Protein AF-A0A7W0LVV9-F1 (afdb_monomer)

Solvent-accessible surface area (backbone atoms only — not comparable to full-atom values): 4401 Å² total; per-residue (Å²): 119,68,66,45,68,72,67,35,91,78,34,48,74,78,42,79,42,79,35,63,68,48,82,81,45,49,85,77,67,71,67,55,96,81,70,77,48,74,79,49,44,74,59,49,63,39,36,38,30,42,37,31,24,38,29,77,59,92,94,42,83,46,77,47,79,48,74,39,65,57,134

Radius of gyration: 14.89 Å; Cα contacts (8 Å, |Δi|>4): 98; chains: 1; bounding box: 32×22×41 Å

Foldseek 3Di:
DVLDVQQDPQWDWPDKDQQDLCVVVVVVPCPDDPPPCVVVSVVSRQWGIWIKTWHDDPPDIDIDIDTDTDD

Sequence (71 aa):
MKARAQLGEGFEPTVYVSVPPLLGFLPGLGVGEGLDVSGAAAYLVQLDSVIQGERVEGDRLVTRTVVGLRP

Nearest PDB structures (foldseek):
  3cff-assembly1_A  TM=6.013E-01  e=6.188E+00  Anemonia sulcata
  3cfa-assembly1_H  TM=5.923E-01  e=7.519E+00  Anemonia sulcata
  5exc-assembly2_bb-2  TM=5.180E-01  e=7.046E+00  Dendronephthya sp. SSAL-2002
  2a56-assembly1_D-2  TM=6.024E-01  e=9.136E+00  Anemonia sulcata

Secondary structure (DSSP, 8-state):
-HHHHHH-TTPEEEEEEE-S-GGGTGGGTT--TT---HHHHHHHTTEEEEEEEEEEETTEEEEEEEEEEP-

pLDDT: mean 72.14, std 15.18, range [46.84, 95.44]

Mean predicted aligned error: 9.97 Å

Structure (mmCIF, N/CA/C/O backbone):
data_AF-A0A7W0LVV9-F1
#
_entry.id   AF-A0A7W0LVV9-F1
#
loop_
_atom_site.group_PDB
_atom_site.id
_atom_site.type_symbol
_atom_site.label_atom_id
_atom_site.label_alt_id
_atom_site.label_comp_id
_atom_site.label_asym_id
_atom_site.label_entity_id
_atom_site.label_seq_id
_atom_site.pdbx_PDB_ins_code
_atom_site.Cartn_x
_atom_site.Cartn_y
_atom_site.Cartn_z
_atom_site.occupancy
_atom_site.B_iso_or_equiv
_atom_site.auth_seq_id
_atom_site.auth_comp_id
_atom_site.auth_asym_id
_atom_site.auth_atom_id
_atom_site.pdbx_PDB_model_num
ATOM 1 N N . MET A 1 1 ? 7.839 -5.174 9.191 1.00 55.06 1 MET A N 1
ATOM 2 C CA . MET A 1 1 ? 8.070 -4.004 10.076 1.00 55.06 1 MET A CA 1
ATOM 3 C C . MET A 1 1 ? 7.941 -2.648 9.370 1.00 55.06 1 MET A C 1
ATOM 5 O O . MET A 1 1 ? 7.348 -1.768 9.972 1.00 55.06 1 MET A O 1
ATOM 9 N N . LYS A 1 2 ? 8.407 -2.450 8.121 1.00 64.62 2 LYS A N 1
ATOM 10 C CA . LYS A 1 2 ? 8.344 -1.131 7.438 1.00 64.62 2 LYS A CA 1
ATOM 11 C C . LYS A 1 2 ? 6.922 -0.624 7.111 1.00 64.62 2 LYS A C 1
ATOM 13 O O . LYS A 1 2 ? 6.650 0.553 7.302 1.00 64.62 2 LYS A O 1
ATOM 18 N N . ALA A 1 3 ? 6.001 -1.514 6.723 1.00 64.62 3 ALA A N 1
ATOM 19 C CA . ALA A 1 3 ? 4.641 -1.138 6.316 1.00 64.62 3 ALA A CA 1
ATOM 20 C C . ALA A 1 3 ? 3.814 -0.440 7.413 1.00 64.62 3 ALA A C 1
ATOM 22 O O . ALA A 1 3 ? 3.178 0.574 7.148 1.00 64.62 3 ALA A O 1
ATOM 23 N N . ARG A 1 4 ? 3.875 -0.928 8.663 1.00 66.12 4 ARG A N 1
ATOM 24 C CA . ARG A 1 4 ? 3.203 -0.278 9.807 1.00 66.12 4 ARG A CA 1
ATOM 25 C C . ARG A 1 4 ? 3.762 1.118 10.086 1.00 66.12 4 ARG A C 1
ATOM 27 O O . ARG A 1 4 ? 2.997 2.040 10.331 1.00 66.12 4 ARG A O 1
ATOM 34 N N . ALA A 1 5 ? 5.083 1.288 10.000 1.00 77.88 5 ALA A N 1
ATOM 35 C CA . ALA A 1 5 ? 5.715 2.594 10.197 1.00 77.88 5 ALA A CA 1
ATOM 36 C C . ALA A 1 5 ? 5.275 3.617 9.133 1.00 77.88 5 ALA A C 1
ATOM 38 O O . ALA A 1 5 ? 5.107 4.789 9.447 1.00 77.88 5 ALA A O 1
ATOM 39 N N . GLN A 1 6 ? 5.045 3.171 7.894 1.00 81.81 6 GLN A N 1
ATOM 40 C CA . GLN A 1 6 ? 4.591 4.027 6.792 1.00 81.81 6 GLN A CA 1
ATOM 41 C C . GLN A 1 6 ? 3.087 4.328 6.843 1.00 81.81 6 GLN A C 1
ATOM 43 O O . GLN A 1 6 ? 2.673 5.428 6.488 1.00 81.81 6 GLN A O 1
ATOM 48 N N . LEU A 1 7 ? 2.266 3.381 7.307 1.00 85.94 7 LEU A N 1
ATOM 49 C CA . LEU A 1 7 ? 0.830 3.595 7.501 1.00 85.94 7 LEU A CA 1
ATOM 50 C C . LEU A 1 7 ? 0.523 4.501 8.695 1.00 85.94 7 LEU A C 1
ATOM 52 O O . LEU A 1 7 ? -0.532 5.124 8.711 1.00 85.94 7 LEU A O 1
ATOM 56 N N . GLY A 1 8 ? 1.429 4.619 9.663 1.00 84.25 8 GLY A N 1
ATOM 57 C CA . GLY A 1 8 ? 1.211 5.377 10.891 1.00 84.25 8 GLY A CA 1
ATOM 58 C C . GLY A 1 8 ? 0.502 4.567 11.980 1.00 84.25 8 GLY A C 1
ATOM 59 O O . GLY A 1 8 ? 0.044 3.444 11.772 1.00 84.25 8 GLY A O 1
ATOM 60 N N . GLU A 1 9 ? 0.448 5.140 13.181 1.00 86.56 9 GLU A N 1
ATOM 61 C CA . GLU A 1 9 ? 0.001 4.431 14.380 1.00 86.56 9 GLU A CA 1
ATOM 62 C C . GLU A 1 9 ? -1.483 4.025 14.326 1.00 86.56 9 GLU A C 1
ATOM 64 O O . GLU A 1 9 ? -2.359 4.793 13.918 1.00 86.56 9 GLU A O 1
ATOM 69 N N . GLY A 1 10 ? -1.763 2.795 14.763 1.00 84.69 10 GLY A N 1
ATOM 70 C CA . GLY A 1 10 ? -3.111 2.235 14.855 1.00 84.69 10 GLY A CA 1
ATOM 71 C C . GLY A 1 10 ? -3.702 1.725 13.537 1.00 84.69 10 GLY A C 1
ATOM 72 O O . GLY A 1 10 ? -4.832 1.250 13.554 1.00 84.69 10 GLY A O 1
ATOM 73 N N . PHE A 1 11 ? -2.975 1.810 12.419 1.00 87.44 11 PHE A N 1
ATOM 74 C CA . PHE A 1 11 ? -3.371 1.172 11.163 1.00 87.44 11 PHE A CA 1
ATOM 75 C C . PHE A 1 11 ? -2.785 -0.233 11.066 1.00 87.44 11 PHE A C 1
ATOM 77 O O . PHE A 1 11 ? -1.568 -0.428 11.148 1.00 87.44 11 PHE A O 1
ATOM 84 N N . GLU A 1 12 ? -3.655 -1.209 10.837 1.00 87.50 12 GLU A N 1
ATOM 85 C CA . GLU A 1 12 ? -3.258 -2.581 10.560 1.00 87.50 12 GLU A CA 1
ATOM 86 C C . GLU A 1 12 ? -3.127 -2.781 9.042 1.00 87.50 12 GLU A C 1
ATOM 88 O O . GLU A 1 12 ? -4.076 -2.496 8.311 1.00 87.50 12 GLU A O 1
ATOM 93 N N . PRO A 1 13 ? -1.957 -3.211 8.525 1.00 81.62 13 PRO A N 1
ATOM 94 C CA . PRO A 1 13 ? -1.759 -3.408 7.094 1.00 81.62 13 PRO A CA 1
ATOM 95 C C . PRO A 1 13 ? -2.611 -4.578 6.600 1.00 81.62 13 PRO A C 1
ATOM 97 O O . PRO A 1 13 ? -2.441 -5.708 7.054 1.00 81.62 13 PRO A O 1
ATOM 100 N N . THR A 1 14 ? -3.486 -4.304 5.640 1.00 80.38 14 THR A N 1
ATOM 101 C CA . THR A 1 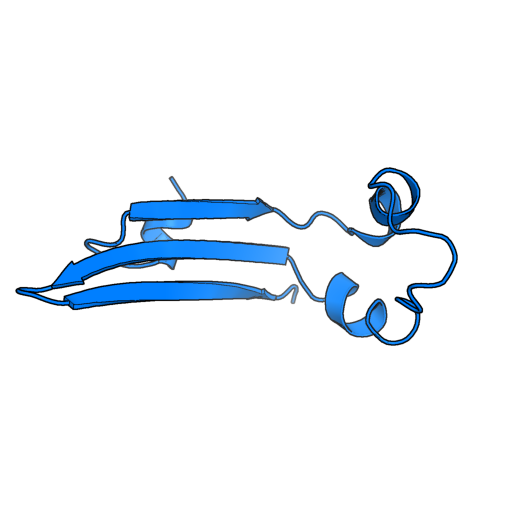14 ? -4.359 -5.298 5.005 1.00 80.38 14 THR A CA 1
ATOM 102 C C . THR A 1 14 ? -3.816 -5.738 3.651 1.00 80.38 14 THR A C 1
ATOM 104 O O . THR A 1 14 ? -3.950 -6.902 3.281 1.00 80.38 14 THR A O 1
ATOM 107 N N . VAL A 1 15 ? -3.128 -4.842 2.937 1.00 74.94 15 VAL A N 1
ATOM 108 C CA . VAL A 1 15 ? -2.455 -5.143 1.669 1.00 74.94 15 VAL A CA 1
ATOM 109 C C . VAL A 1 15 ? -1.058 -4.538 1.689 1.00 74.94 15 VAL A C 1
ATOM 111 O O . VAL A 1 15 ? -0.877 -3.356 1.971 1.00 74.94 15 VAL A O 1
ATOM 114 N N . TYR A 1 16 ? -0.053 -5.344 1.361 1.00 71.00 16 TYR A N 1
ATOM 115 C CA . TYR A 1 16 ? 1.303 -4.865 1.127 1.00 71.00 16 TYR A CA 1
ATOM 116 C C . TYR A 1 16 ? 1.818 -5.442 -0.183 1.00 71.00 16 TYR A C 1
ATOM 118 O O . TYR A 1 16 ? 2.022 -6.650 -0.298 1.00 71.00 16 TYR A O 1
ATOM 126 N N . VAL A 1 17 ? 2.053 -4.563 -1.151 1.00 69.44 17 VAL A N 1
ATOM 127 C CA . VAL A 1 17 ? 2.692 -4.906 -2.417 1.00 69.44 17 VAL A CA 1
ATOM 128 C C . VAL A 1 17 ? 3.999 -4.136 -2.487 1.00 69.44 17 VAL A C 1
ATOM 130 O O . VAL A 1 17 ? 4.016 -2.916 -2.652 1.00 69.44 17 VAL A O 1
ATOM 133 N N . SER A 1 18 ? 5.110 -4.856 -2.348 1.00 65.81 18 SER A N 1
ATOM 134 C CA . SER A 1 18 ? 6.391 -4.358 -2.841 1.00 65.81 18 SER A CA 1
ATOM 135 C C . SER A 1 18 ? 6.342 -4.447 -4.359 1.00 65.81 18 SER A C 1
ATOM 137 O O . SER A 1 18 ? 5.992 -5.500 -4.893 1.00 65.81 18 SER A O 1
ATOM 139 N N . VAL A 1 19 ? 6.636 -3.341 -5.036 1.00 64.56 19 VAL A N 1
ATOM 140 C CA . VAL A 1 19 ? 6.617 -3.204 -6.491 1.00 64.56 19 VAL A CA 1
ATOM 141 C C . VAL A 1 19 ? 8.084 -3.189 -6.959 1.00 64.56 19 VAL A C 1
ATOM 143 O O . VAL A 1 19 ? 8.609 -2.134 -7.327 1.00 64.56 19 VAL A O 1
ATOM 146 N N . PRO A 1 20 ? 8.802 -4.340 -6.995 1.00 57.41 20 PRO A N 1
ATOM 147 C CA . PRO A 1 20 ? 9.956 -4.456 -7.892 1.00 57.41 20 PRO A CA 1
ATOM 148 C C . PRO A 1 20 ? 9.458 -4.156 -9.316 1.00 57.41 20 PRO A C 1
ATOM 150 O O . PRO A 1 20 ? 8.248 -4.214 -9.520 1.00 57.41 20 PRO A O 1
ATOM 153 N N . PRO A 1 21 ? 10.305 -3.782 -10.300 1.00 55.47 21 PRO A N 1
ATOM 154 C CA . PRO A 1 21 ? 9.809 -3.258 -11.579 1.00 55.47 21 PRO A CA 1
ATOM 155 C C . PRO A 1 21 ? 8.750 -4.197 -12.186 1.00 55.47 21 PRO A C 1
ATOM 157 O O . PRO A 1 21 ? 9.083 -5.243 -12.741 1.00 55.47 21 PRO A O 1
ATOM 160 N N . LEU A 1 22 ? 7.466 -3.829 -12.031 1.00 54.91 22 LEU A N 1
ATOM 161 C CA . LEU A 1 22 ? 6.324 -4.711 -12.309 1.00 54.91 22 LEU A CA 1
ATOM 162 C C . LEU A 1 22 ? 6.243 -5.041 -13.794 1.00 54.91 22 LEU A C 1
ATOM 164 O O . LEU A 1 22 ? 5.666 -6.057 -14.159 1.00 54.91 22 LEU A O 1
ATOM 168 N N . LEU A 1 23 ? 6.891 -4.234 -14.637 1.00 54.44 23 LEU A N 1
ATOM 169 C CA . LEU A 1 23 ? 7.049 -4.498 -16.0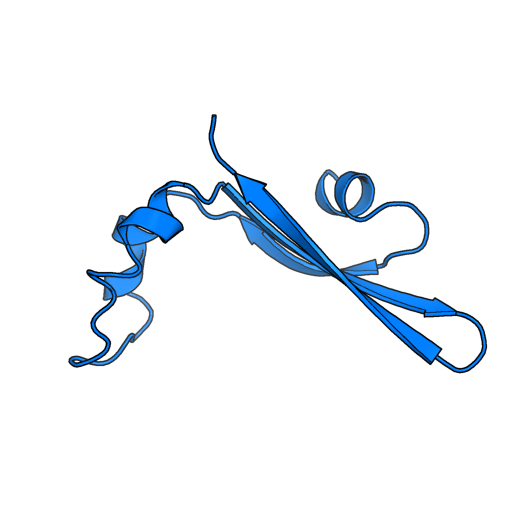61 1.00 54.44 23 LEU A CA 1
ATOM 170 C C . LEU A 1 23 ? 7.578 -5.908 -16.353 1.00 54.44 23 LEU A C 1
ATOM 172 O O . LEU A 1 23 ? 7.149 -6.513 -17.327 1.00 54.44 23 LEU A O 1
ATOM 176 N N . GLY A 1 24 ? 8.450 -6.458 -15.500 1.00 53.12 24 GLY A N 1
ATOM 177 C CA . GLY A 1 24 ? 8.951 -7.826 -15.666 1.00 53.12 24 GLY A CA 1
ATOM 178 C C . GLY A 1 24 ? 7.943 -8.927 -15.304 1.00 53.12 24 GLY A C 1
ATOM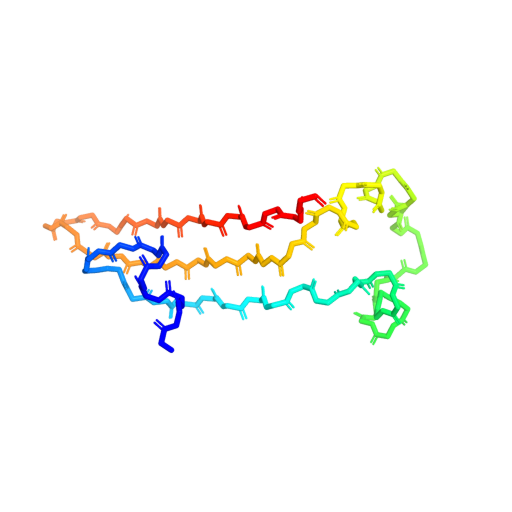 179 O O . GLY A 1 24 ? 8.126 -10.066 -15.718 1.00 53.12 24 GLY A O 1
ATOM 180 N N . PHE A 1 25 ? 6.886 -8.607 -14.548 1.00 51.91 25 PHE A N 1
ATOM 181 C CA . PHE A 1 25 ? 5.918 -9.563 -13.987 1.00 51.91 25 PHE A CA 1
ATOM 182 C C . PHE A 1 25 ? 4.512 -9.467 -14.596 1.00 51.91 25 PHE A C 1
ATOM 184 O O . PHE A 1 25 ? 3.744 -10.421 -14.481 1.00 51.91 25 PHE A O 1
ATOM 191 N N . LEU A 1 26 ? 4.166 -8.362 -15.266 1.00 52.81 26 LEU A N 1
ATOM 192 C CA . LEU A 1 26 ? 2.862 -8.173 -15.921 1.00 52.81 26 LEU A CA 1
ATOM 193 C C . LEU A 1 26 ? 2.485 -9.293 -16.916 1.00 52.81 26 LEU A C 1
ATOM 195 O O . LEU A 1 26 ? 1.324 -9.704 -16.889 1.00 52.81 26 LEU A O 1
ATOM 199 N N . PRO A 1 27 ? 3.415 -9.871 -17.708 1.00 51.50 27 PRO A N 1
ATOM 200 C CA . PRO A 1 27 ? 3.089 -11.009 -18.571 1.00 51.50 27 PRO A CA 1
ATOM 201 C C . PRO A 1 27 ? 2.673 -12.274 -17.797 1.00 51.50 27 PRO A C 1
ATOM 203 O O . PRO A 1 27 ? 1.972 -13.122 -18.337 1.00 51.50 27 PRO A O 1
ATOM 206 N N . GLY A 1 28 ? 3.096 -12.417 -16.535 1.00 50.28 28 GLY A N 1
ATOM 207 C CA . GLY A 1 28 ? 2.853 -13.604 -15.706 1.00 50.28 28 GLY A CA 1
ATOM 208 C C . GLY A 1 28 ? 1.591 -13.549 -14.839 1.00 50.28 28 GLY A C 1
ATOM 209 O O . GLY A 1 28 ? 1.239 -14.553 -14.227 1.00 50.28 28 GLY A O 1
ATOM 210 N N . LEU A 1 29 ? 0.903 -12.404 -14.772 1.00 52.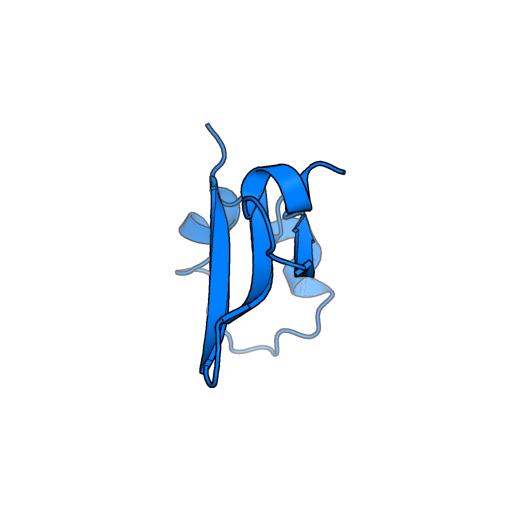09 29 LEU A N 1
ATOM 211 C CA . LEU A 1 29 ? -0.266 -12.193 -13.902 1.00 52.09 29 LEU A CA 1
ATOM 212 C C . LEU A 1 29 ? -1.616 -12.381 -14.612 1.00 52.09 29 LEU A C 1
ATOM 214 O O . LEU A 1 29 ? -2.654 -12.039 -14.052 1.00 52.09 29 LEU A O 1
ATOM 218 N N . GLY A 1 30 ? -1.623 -12.915 -15.839 1.00 48.09 30 GLY A N 1
ATOM 219 C CA . GLY A 1 30 ? -2.864 -13.127 -16.590 1.00 48.09 30 GLY A CA 1
ATOM 220 C C . GLY A 1 30 ? -3.593 -11.823 -16.927 1.00 48.09 30 GLY A C 1
ATOM 221 O O . GLY A 1 30 ? -4.811 -11.830 -17.097 1.00 48.09 30 GLY A O 1
ATOM 222 N N . VAL A 1 31 ? -2.859 -10.704 -17.008 1.00 51.81 31 VAL A N 1
ATOM 223 C CA . VAL A 1 31 ? -3.369 -9.446 -17.563 1.00 51.81 31 VAL A CA 1
ATOM 224 C C . VAL A 1 31 ? -3.716 -9.741 -19.019 1.0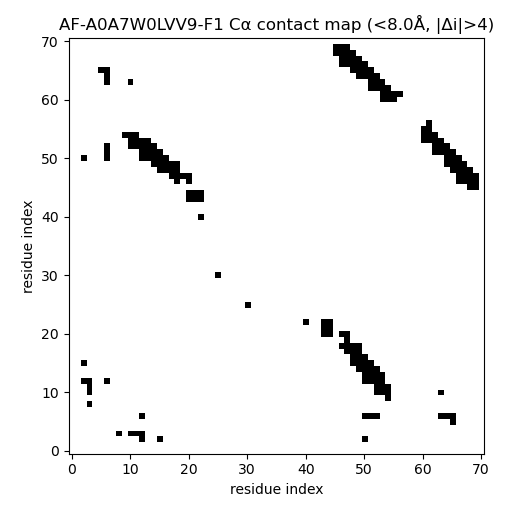0 51.81 31 VAL A C 1
ATOM 226 O O . VAL A 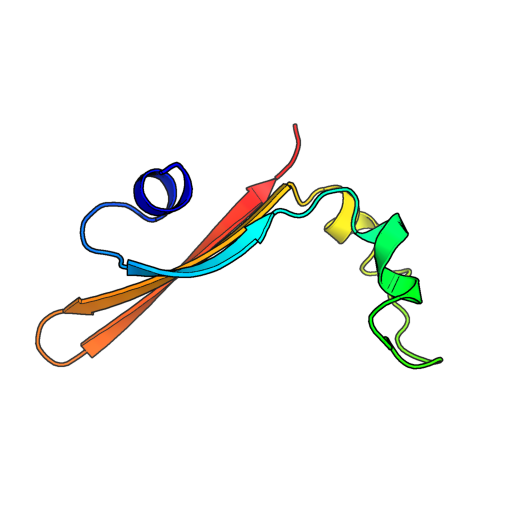1 31 ? -2.823 -9.899 -19.847 1.00 51.81 31 VAL A O 1
ATOM 229 N N . GLY A 1 32 ? -5.006 -9.951 -19.284 1.00 48.56 32 GLY A N 1
ATOM 230 C CA . GLY A 1 32 ? -5.495 -10.448 -20.565 1.00 48.56 32 GLY A CA 1
ATOM 231 C C . GLY A 1 32 ? -4.997 -9.607 -21.738 1.00 48.56 32 GLY A C 1
ATOM 232 O O . GLY A 1 32 ? -4.837 -8.389 -21.618 1.00 48.56 32 GLY A O 1
ATOM 233 N N . GLU A 1 33 ? -4.765 -10.270 -22.871 1.00 46.84 33 GLU A N 1
ATOM 234 C CA . GLU A 1 33 ? -4.481 -9.625 -24.152 1.00 46.84 33 GLU A CA 1
ATOM 235 C C . GLU A 1 33 ? -5.562 -8.562 -24.420 1.00 46.84 33 GLU A C 1
ATOM 237 O O . GLU A 1 33 ? -6.714 -8.888 -24.693 1.00 46.84 33 GLU A O 1
ATOM 242 N N . GLY A 1 34 ? -5.221 -7.281 -24.250 1.00 52.34 34 GLY A N 1
ATOM 243 C CA . GLY A 1 34 ? -6.159 -6.167 -24.433 1.00 52.34 34 GLY A CA 1
ATOM 244 C C . GLY A 1 34 ? -6.143 -5.099 -23.341 1.00 52.34 34 GLY A C 1
ATOM 245 O O . GLY A 1 34 ? -6.679 -4.015 -23.566 1.00 52.34 34 GLY A O 1
ATOM 246 N N . LEU A 1 35 ? -5.509 -5.341 -22.189 1.00 48.53 35 LEU A N 1
ATOM 247 C CA . LEU A 1 35 ? -5.256 -4.263 -21.232 1.00 48.53 35 LEU A CA 1
ATOM 248 C C . LEU A 1 35 ? -4.030 -3.471 -21.702 1.00 48.53 35 LEU A C 1
ATOM 250 O O . LEU A 1 35 ? -2.891 -3.903 -21.519 1.00 48.53 35 LEU A O 1
ATOM 254 N N . ASP A 1 36 ? -4.272 -2.326 -22.344 1.00 59.22 36 ASP A N 1
ATOM 255 C CA . ASP A 1 36 ? -3.224 -1.387 -22.747 1.00 59.22 36 ASP A CA 1
ATOM 256 C C . ASP A 1 36 ? -2.592 -0.747 -21.505 1.00 59.22 36 ASP A C 1
ATOM 258 O O . ASP A 1 36 ? -2.930 0.348 -21.056 1.00 59.22 36 ASP A O 1
ATOM 262 N N . VAL A 1 37 ? -1.656 -1.483 -20.916 1.00 55.22 37 VAL A N 1
ATOM 263 C CA . VAL A 1 37 ? -0.824 -1.005 -19.820 1.00 55.22 37 VAL A CA 1
ATOM 264 C C . VAL A 1 37 ? 0.335 -0.153 -20.328 1.00 55.22 37 VAL A C 1
ATOM 266 O O . VAL A 1 37 ? 1.078 0.349 -19.498 1.00 55.22 37 VAL A O 1
ATOM 269 N N . SER A 1 38 ? 0.497 0.074 -21.640 1.00 58.16 38 SER A N 1
ATOM 270 C CA . SER A 1 38 ? 1.576 0.914 -22.193 1.00 58.16 38 SER A CA 1
ATOM 271 C C . SER A 1 38 ? 1.490 2.340 -21.653 1.00 58.16 38 SER A C 1
ATOM 273 O O . SER A 1 38 ? 2.504 2.930 -21.283 1.00 58.16 38 SER A O 1
ATOM 275 N N . GLY A 1 39 ? 0.267 2.871 -21.538 1.00 59.41 39 GLY A N 1
ATOM 276 C CA . GLY A 1 39 ? 0.016 4.184 -20.941 1.00 59.41 39 GLY A CA 1
ATOM 277 C C . GLY A 1 39 ? 0.247 4.213 -19.427 1.00 59.41 39 GLY A C 1
ATOM 278 O O . GLY A 1 39 ? 0.728 5.209 -18.894 1.00 59.41 39 GLY A O 1
ATOM 279 N N . ALA A 1 40 ? -0.038 3.109 -18.729 1.00 58.84 40 ALA A N 1
ATOM 280 C CA . ALA A 1 40 ? 0.149 2.991 -17.282 1.00 58.84 40 ALA A CA 1
ATOM 281 C C . ALA A 1 40 ? 1.592 2.620 -16.886 1.00 58.84 40 ALA A C 1
ATOM 283 O O . ALA A 1 40 ? 2.028 2.918 -15.776 1.00 58.84 40 ALA A O 1
ATOM 284 N N . ALA A 1 41 ? 2.352 2.001 -17.791 1.00 60.81 41 ALA A N 1
ATOM 285 C CA . ALA A 1 41 ? 3.692 1.466 -17.574 1.00 60.81 41 ALA A CA 1
ATOM 286 C C . ALA A 1 41 ? 4.664 2.548 -17.102 1.00 60.81 41 ALA A C 1
ATOM 288 O O . ALA A 1 41 ? 5.416 2.320 -16.156 1.00 60.81 41 ALA A O 1
ATOM 289 N N . ALA A 1 42 ? 4.589 3.740 -17.703 1.00 62.28 42 ALA A N 1
ATOM 290 C CA . ALA A 1 42 ? 5.391 4.897 -17.312 1.00 62.28 42 ALA A CA 1
ATOM 291 C C . ALA A 1 42 ? 5.140 5.335 -15.858 1.00 62.28 42 ALA A C 1
ATOM 293 O O . ALA A 1 42 ? 6.049 5.837 -15.204 1.00 62.28 42 ALA A O 1
ATOM 294 N N . TYR A 1 43 ? 3.935 5.105 -15.333 1.00 62.62 43 TYR A N 1
ATOM 295 C CA . TYR A 1 43 ? 3.593 5.401 -13.943 1.00 62.62 43 TYR A CA 1
ATOM 296 C C . TYR A 1 43 ? 3.956 4.238 -13.014 1.00 62.62 43 TYR A C 1
ATOM 298 O O . TYR A 1 43 ? 4.440 4.465 -11.911 1.00 62.62 43 TYR A O 1
ATOM 306 N N . LEU A 1 44 ? 3.806 2.991 -13.475 1.00 67.44 44 LEU A N 1
ATOM 307 C CA . LEU A 1 44 ? 4.132 1.790 -12.700 1.00 67.44 44 LEU A CA 1
ATOM 308 C C . LEU A 1 44 ? 5.638 1.618 -12.458 1.00 67.44 44 LEU A C 1
ATOM 310 O O . LEU A 1 44 ? 6.019 1.095 -11.413 1.00 67.44 44 LEU A O 1
ATOM 314 N N . VAL A 1 45 ? 6.505 2.076 -13.371 1.00 70.69 45 VAL A N 1
ATOM 315 C CA . VAL A 1 45 ? 7.968 2.057 -13.147 1.00 70.69 45 VAL A CA 1
ATOM 316 C C . VAL A 1 45 ? 8.419 2.993 -12.033 1.00 70.69 45 VAL A C 1
ATOM 318 O O . VAL A 1 45 ? 9.473 2.759 -11.446 1.00 70.69 45 VAL A O 1
ATOM 321 N N . GLN A 1 46 ? 7.631 4.030 -11.745 1.00 74.56 46 GLN A N 1
ATOM 322 C CA . GLN A 1 46 ? 7.915 5.003 -10.692 1.00 74.56 46 GLN A CA 1
ATOM 323 C C . GLN A 1 46 ? 7.431 4.525 -9.322 1.00 74.56 46 GLN A C 1
ATOM 325 O O . GLN A 1 46 ? 7.760 5.144 -8.316 1.00 74.56 46 GLN A O 1
ATOM 330 N N . LEU A 1 47 ? 6.666 3.430 -9.255 1.00 75.19 47 LEU A N 1
ATOM 331 C CA . LEU A 1 47 ? 6.196 2.869 -7.995 1.00 75.19 47 LEU A CA 1
ATOM 332 C C . LEU A 1 47 ? 7.269 1.964 -7.369 1.00 75.19 47 LEU A C 1
ATOM 334 O O . LEU A 1 47 ? 7.906 1.144 -8.032 1.00 75.19 47 LEU A O 1
ATOM 338 N N . ASP A 1 48 ? 7.459 2.115 -6.066 1.00 78.94 48 ASP A N 1
ATOM 339 C CA . ASP A 1 48 ? 8.289 1.253 -5.220 1.00 78.94 48 ASP A CA 1
ATOM 340 C C . ASP A 1 48 ? 7.420 0.339 -4.351 1.00 78.94 48 ASP A C 1
ATOM 342 O O . ASP A 1 48 ? 7.697 -0.848 -4.181 1.00 78.94 48 ASP A O 1
ATOM 346 N N . SER A 1 49 ? 6.316 0.869 -3.823 1.00 80.62 49 SER A N 1
ATOM 347 C CA . SER A 1 49 ? 5.403 0.097 -2.983 1.00 80.62 49 SER A CA 1
ATOM 348 C C . SER A 1 49 ? 3.991 0.669 -2.967 1.00 80.62 49 SER A C 1
ATOM 350 O O . SER A 1 49 ? 3.779 1.866 -3.147 1.00 80.62 49 SER A O 1
ATOM 352 N N . VAL A 1 50 ? 3.017 -0.200 -2.709 1.00 82.44 50 VAL A N 1
ATOM 353 C CA . VAL A 1 50 ? 1.647 0.180 -2.359 1.00 82.44 50 VAL A CA 1
ATOM 354 C C . VAL A 1 50 ? 1.285 -0.538 -1.069 1.00 82.44 50 VAL A C 1
ATOM 356 O O . VAL A 1 50 ? 1.402 -1.760 -0.963 1.00 82.44 50 VAL A O 1
ATOM 359 N N . ILE A 1 51 ? 0.868 0.232 -0.073 1.00 86.12 51 ILE A N 1
ATOM 360 C CA . ILE A 1 51 ? 0.529 -0.270 1.253 1.00 86.12 51 ILE A CA 1
ATOM 361 C C . ILE A 1 51 ? -0.857 0.236 1.596 1.00 86.12 51 ILE A C 1
ATOM 363 O O . ILE A 1 51 ? -1.075 1.442 1.648 1.00 86.12 51 ILE A O 1
ATOM 367 N N . GLN A 1 52 ? -1.779 -0.678 1.854 1.00 88.06 52 GLN A N 1
ATOM 368 C CA . GLN A 1 52 ? -3.095 -0.357 2.370 1.00 88.06 52 GLN A CA 1
ATOM 369 C C . GLN A 1 52 ? -3.206 -0.877 3.794 1.00 88.06 52 GLN A C 1
ATOM 371 O O . GLN A 1 52 ? -2.752 -1.978 4.114 1.00 88.06 52 GLN A O 1
ATOM 376 N N . GLY A 1 53 ? -3.804 -0.073 4.655 1.00 90.50 53 GLY A N 1
ATOM 377 C CA . GLY A 1 53 ? -4.140 -0.480 6.002 1.00 90.50 53 GLY A CA 1
ATOM 378 C C . GLY A 1 53 ? -5.460 0.103 6.437 1.00 90.50 53 GLY A C 1
ATOM 379 O O . GLY A 1 53 ? -5.980 1.048 5.839 1.00 90.50 53 GLY A O 1
ATOM 380 N N . GLU A 1 54 ? -5.986 -0.470 7.502 1.00 93.44 54 GLU A N 1
ATOM 381 C CA . GLU A 1 54 ? -7.292 -0.127 8.032 1.00 93.44 54 GLU A CA 1
ATOM 382 C C . GLU A 1 54 ? -7.213 0.112 9.532 1.00 93.44 54 GLU A C 1
ATOM 384 O O . GLU A 1 54 ? -6.386 -0.462 10.245 1.00 93.44 54 GLU A O 1
ATOM 389 N N . ARG A 1 55 ? -8.084 0.997 10.001 1.00 93.38 55 ARG A N 1
ATOM 390 C CA . ARG A 1 55 ? -8.296 1.284 11.411 1.00 93.38 55 ARG A CA 1
ATOM 391 C C . ARG A 1 55 ? -9.781 1.483 11.654 1.00 93.38 55 ARG A C 1
ATOM 393 O O . ARG A 1 55 ? -10.454 2.132 10.861 1.00 93.38 55 ARG A O 1
ATOM 400 N N . VAL A 1 56 ? -10.277 0.986 12.778 1.00 93.44 56 VAL A N 1
ATOM 401 C CA . VAL A 1 56 ? -11.604 1.353 13.279 1.00 93.44 56 VAL A CA 1
ATOM 402 C C . VAL A 1 56 ? -11.453 2.563 14.197 1.00 93.44 56 VAL A C 1
ATOM 404 O O . VAL A 1 56 ? -10.663 2.534 15.140 1.00 93.44 56 VAL A O 1
ATOM 407 N N . GLU A 1 57 ? -12.190 3.635 13.920 1.00 91.62 57 GLU A N 1
ATOM 408 C CA . GLU A 1 57 ? -12.240 4.837 14.755 1.00 91.62 57 GLU A CA 1
ATOM 409 C C . GLU A 1 57 ? -13.674 5.085 15.214 1.00 91.62 57 GLU A C 1
ATOM 411 O O . GLU A 1 57 ? -14.475 5.638 14.467 1.00 91.62 57 GLU A O 1
ATOM 416 N N . GLY A 1 58 ? -14.012 4.684 16.439 1.00 92.19 58 GLY A N 1
ATOM 417 C CA . GLY A 1 58 ? -15.396 4.754 16.910 1.00 92.19 58 GLY A CA 1
ATOM 418 C 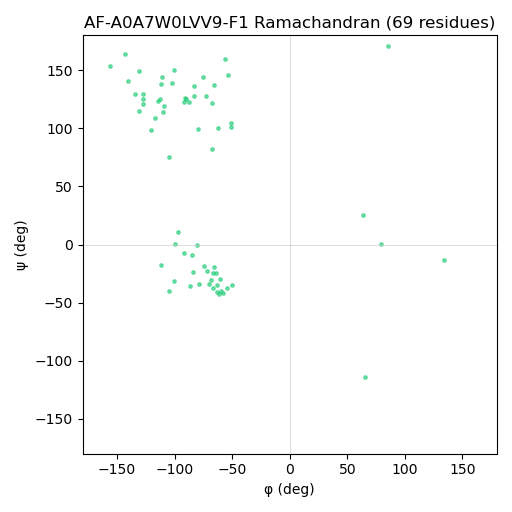C . GLY A 1 58 ? -16.288 3.809 16.105 1.00 92.19 58 GLY A C 1
ATOM 419 O O . GLY A 1 58 ? -16.115 2.596 16.176 1.00 92.19 58 GLY A O 1
ATOM 420 N N . ASP A 1 59 ? -17.223 4.366 15.341 1.00 95.44 59 ASP A N 1
ATOM 421 C CA . ASP A 1 59 ? -18.194 3.644 14.512 1.00 95.44 59 ASP A CA 1
ATOM 422 C C . ASP A 1 59 ? -17.818 3.574 13.020 1.00 95.44 59 ASP A C 1
ATOM 424 O O . ASP A 1 59 ? -18.552 2.981 12.229 1.00 95.44 59 ASP A O 1
ATOM 428 N N . ARG A 1 60 ? -16.674 4.144 12.616 1.00 92.69 60 ARG A N 1
ATOM 429 C CA . ARG A 1 60 ? -16.226 4.165 11.213 1.00 92.69 60 ARG A CA 1
ATOM 430 C C . ARG A 1 60 ? -15.005 3.286 10.959 1.00 92.69 60 ARG A C 1
ATOM 432 O O . ARG A 1 60 ? -14.070 3.235 11.759 1.00 92.69 60 ARG A O 1
ATOM 439 N N . LEU A 1 61 ? -14.984 2.667 9.780 1.00 91.56 61 LEU A N 1
ATOM 440 C CA . LEU A 1 61 ? -13.792 2.057 9.197 1.00 91.56 61 LEU A CA 1
ATOM 441 C C . LEU A 1 61 ? -13.029 3.120 8.396 1.00 91.56 61 LEU A C 1
ATOM 443 O O . LEU A 1 61 ? -13.581 3.741 7.489 1.00 91.56 61 LEU A O 1
ATOM 447 N N . VAL A 1 62 ? -11.764 3.334 8.739 1.00 92.25 62 VAL A N 1
ATOM 448 C CA . VAL A 1 62 ? -10.856 4.260 8.062 1.00 92.25 62 VAL A CA 1
ATOM 449 C C . VAL A 1 62 ? -9.809 3.454 7.315 1.00 92.25 62 VAL A C 1
ATOM 451 O O . VAL A 1 62 ? -9.021 2.728 7.918 1.00 92.25 62 VAL A O 1
ATOM 454 N N . THR A 1 63 ? -9.767 3.622 6.000 1.00 90.75 63 THR A N 1
ATOM 455 C CA . THR A 1 63 ? -8.760 3.006 5.134 1.00 90.75 63 THR A CA 1
ATOM 456 C C . THR A 1 63 ? -7.700 4.035 4.760 1.00 90.75 63 THR A C 1
ATOM 458 O O . THR A 1 63 ? -8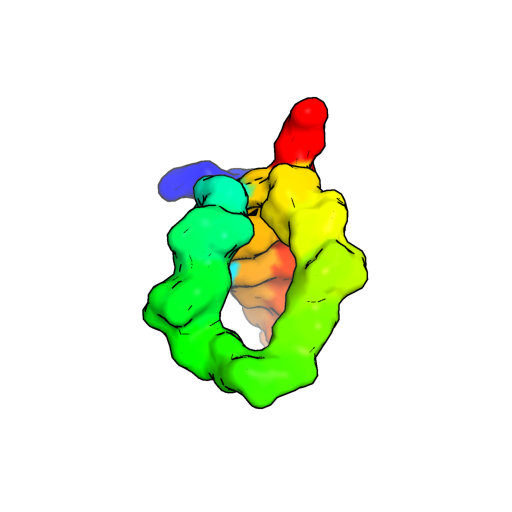.009 5.193 4.473 1.00 90.75 63 THR A O 1
ATOM 461 N N . ARG A 1 64 ? -6.434 3.620 4.749 1.00 88.50 64 ARG A N 1
ATOM 462 C CA . ARG A 1 64 ? -5.300 4.442 4.326 1.00 88.50 64 ARG A CA 1
ATOM 463 C C . ARG A 1 64 ? -4.485 3.699 3.283 1.00 88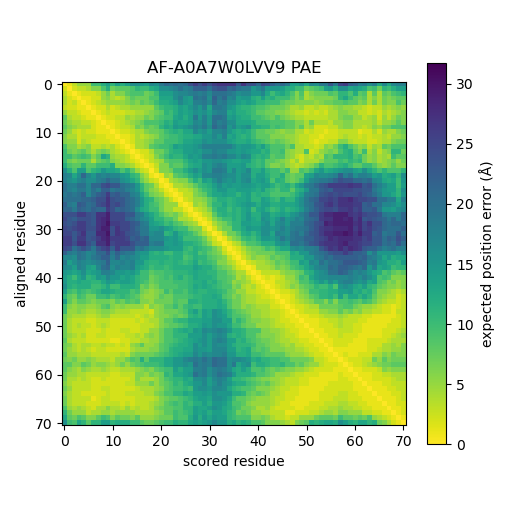.50 64 ARG A C 1
ATOM 465 O O . ARG A 1 64 ? -4.057 2.577 3.533 1.00 88.50 64 ARG A O 1
ATOM 472 N N . THR A 1 65 ? -4.216 4.372 2.169 1.00 87.00 65 THR A N 1
ATOM 473 C CA . THR A 1 65 ? -3.342 3.877 1.103 1.00 87.00 65 THR A CA 1
ATOM 474 C C . THR A 1 65 ? -2.111 4.767 1.011 1.00 87.00 65 THR A C 1
ATOM 476 O O . THR A 1 65 ? -2.223 5.979 0.841 1.00 87.00 65 THR A O 1
ATOM 479 N N . VAL A 1 66 ? -0.934 4.163 1.134 1.00 85.81 66 VAL A N 1
ATOM 480 C CA . VAL A 1 66 ? 0.369 4.810 0.991 1.00 85.81 66 VAL A CA 1
ATOM 481 C C . VAL A 1 66 ? 1.030 4.260 -0.260 1.00 85.81 66 VAL A C 1
ATOM 483 O O . VAL A 1 66 ? 1.190 3.048 -0.407 1.00 85.81 66 VAL A O 1
ATOM 486 N N . VAL A 1 67 ? 1.417 5.163 -1.154 1.00 84.44 67 VAL A N 1
ATOM 487 C CA . VAL A 1 67 ? 2.120 4.837 -2.393 1.00 84.44 67 VAL A CA 1
ATOM 488 C C . VAL A 1 67 ? 3.552 5.342 -2.264 1.00 84.44 67 VAL A C 1
ATOM 490 O O . VAL A 1 67 ? 3.782 6.544 -2.145 1.00 84.44 67 VAL A O 1
ATOM 493 N N . GLY A 1 68 ? 4.510 4.419 -2.237 1.00 84.12 68 GLY A N 1
ATOM 494 C CA . GLY A 1 68 ? 5.933 4.727 -2.280 1.00 84.12 68 GLY A CA 1
ATOM 495 C C . GLY A 1 68 ? 6.378 4.923 -3.722 1.00 84.12 68 GLY A C 1
ATOM 496 O O . GLY A 1 68 ? 6.129 4.055 -4.559 1.00 84.12 68 GLY A O 1
ATOM 497 N N . LEU A 1 69 ? 7.035 6.048 -4.002 1.00 81.38 69 LEU A N 1
ATOM 498 C CA . LEU A 1 69 ? 7.642 6.340 -5.300 1.00 81.38 69 LEU A CA 1
ATOM 499 C C . LEU A 1 69 ? 9.151 6.090 -5.247 1.00 81.38 69 LEU A C 1
ATOM 501 O O . LEU A 1 69 ? 9.776 6.257 -4.197 1.00 81.38 69 LEU A O 1
ATOM 505 N N . ARG A 1 70 ? 9.730 5.708 -6.382 1.00 77.00 70 ARG A N 1
ATOM 506 C CA . ARG A 1 70 ? 11.182 5.635 -6.554 1.00 77.00 70 ARG A CA 1
ATOM 507 C C . ARG A 1 70 ? 11.759 7.053 -6.701 1.00 77.00 70 ARG A C 1
ATOM 509 O O . ARG A 1 70 ? 11.074 7.907 -7.264 1.00 77.00 70 ARG A O 1
ATOM 516 N N . PRO A 1 71 ? 12.964 7.312 -6.166 1.00 71.31 71 PRO A N 1
ATOM 517 C CA . PRO A 1 71 ? 13.673 8.570 -6.384 1.00 71.31 71 PRO A CA 1
ATOM 518 C C . PRO A 1 71 ? 14.164 8.724 -7.828 1.00 71.31 71 PRO A C 1
ATOM 520 O O . PRO A 1 71 ? 14.403 7.688 -8.493 1.00 71.31 71 PRO A O 1
#